Protein AF-A0AAD8XYU0-F1 (afdb_monomer_lite)

Foldseek 3Di:
DDDDDDPPDDDPPDDPDDDDPPPPPDPPVCCVVVVDDPVRVDDPDFDAAEPPDDLVVVVVVCVVVVHQKHFYAHPPPRHGPGMDGPVNSVVVVVVVCVVVPDDDPPVVVVVVVVPDD

InterPro domains:
  IPR000644 CBS domain [PF00571] (38-93)
  IPR000644 CBS domain [PS51371] (42-104)
  IPR000644 CBS domain [SM00116] (45-94)
  IPR046342 CBS domain superfamily [G3DSA:3.10.580.10] (2-99)
  IPR046342 CBS domain superfamily [SSF54631] (29-92)
  IPR051462 CBS domain-containing protein [PTHR48108] (32-98)

Sequence (117 aa):
MQKMAKRKIVWWEETGTLVSLGDLEDSETARRILGQTVKDIMTRVPVTVTTNDMMKTAAEVMAKHRLHALPVVDAKRGNLVGIITAKDVMRDVMRTAKHCLPAENNFSQDMADIVAP

Secondary structure (DSSP, 8-state):
-------------S------TTS---HHHHHHHHT--HHHHS-SS---EETTS-HHHHHHHHHHHT-SEEEEE-TTT--EEEEEEHHHHHHHHHHHHHHHS-S---HHHHHHHHH--

Organism: NCBI:txid267567

Radius of gyration: 27.87 Å; chains: 1; bounding box: 59×83×53 Å

pLDDT: mean 73.24, std 22.13, range [29.84, 97.06]

Structure (mmCIF, N/CA/C/O backbone):
data_AF-A0AAD8XYU0-F1
#
_entry.id   AF-A0AAD8XYU0-F1
#
loop_
_atom_site.group_PDB
_atom_site.id
_atom_site.type_symbol
_atom_site.label_atom_id
_atom_site.label_alt_id
_atom_site.label_comp_id
_atom_site.label_asym_id
_atom_site.label_entity_id
_atom_site.label_seq_id
_atom_site.pdbx_PDB_ins_code
_atom_site.Cartn_x
_atom_site.Cartn_y
_atom_site.Cartn_z
_atom_site.occupancy
_atom_site.B_iso_or_equiv
_atom_site.auth_seq_id
_atom_site.auth_comp_id
_atom_site.auth_asym_id
_atom_site.auth_atom_id
_atom_site.pdbx_PDB_model_num
ATOM 1 N N . MET A 1 1 ? -16.724 61.675 19.721 1.00 35.06 1 MET A N 1
ATOM 2 C CA . MET A 1 1 ? -16.620 62.144 18.319 1.00 35.06 1 MET A CA 1
ATOM 3 C C . MET A 1 1 ? -15.134 62.397 18.066 1.00 35.06 1 MET A C 1
ATOM 5 O O . MET A 1 1 ? -14.599 63.202 18.799 1.00 35.06 1 MET A O 1
ATOM 9 N N . GLN A 1 2 ? -14.339 61.711 17.244 1.00 37.12 2 GLN A N 1
ATOM 10 C CA . GLN A 1 2 ? -14.481 60.630 16.266 1.00 37.12 2 GLN A CA 1
ATOM 11 C C . GLN A 1 2 ? -13.210 59.742 16.322 1.00 37.12 2 GLN A C 1
ATOM 13 O O . GLN A 1 2 ? -12.096 60.246 16.320 1.00 37.12 2 GLN A O 1
ATOM 18 N N . LYS A 1 3 ? -13.438 58.423 16.373 1.00 33.56 3 LYS A N 1
ATOM 19 C CA . LYS A 1 3 ? -12.718 57.298 15.738 1.00 33.56 3 LYS A CA 1
ATOM 20 C C . LYS A 1 3 ? -11.193 57.406 15.510 1.00 33.56 3 LYS A C 1
ATOM 22 O O . LYS A 1 3 ? -10.741 57.823 14.451 1.00 33.56 3 LYS A O 1
ATOM 27 N N . MET A 1 4 ? -10.432 56.795 16.421 1.00 35.81 4 MET A N 1
ATOM 28 C CA . MET A 1 4 ? -9.249 55.999 16.068 1.00 35.81 4 MET A CA 1
ATOM 29 C C . MET A 1 4 ? -9.606 54.515 16.169 1.00 35.81 4 MET A C 1
ATOM 31 O O . MET A 1 4 ? -10.202 54.128 17.170 1.00 35.81 4 MET A O 1
ATOM 35 N N . ALA A 1 5 ? -9.224 53.721 15.164 1.00 34.03 5 ALA A N 1
ATOM 36 C CA . ALA A 1 5 ? -8.938 52.274 15.200 1.00 34.03 5 ALA A CA 1
ATOM 37 C C . ALA A 1 5 ? -9.364 51.632 13.876 1.00 34.03 5 ALA A C 1
ATOM 39 O O . ALA A 1 5 ? -10.423 51.947 13.355 1.00 34.03 5 ALA A O 1
ATOM 40 N N . LYS A 1 6 ? -8.671 50.670 13.285 1.00 36.78 6 LYS A N 1
ATOM 41 C CA . LYS A 1 6 ? -7.385 50.000 13.497 1.00 36.78 6 LYS A CA 1
ATOM 42 C C . LYS A 1 6 ? -7.219 49.216 12.188 1.00 36.78 6 LYS A C 1
ATOM 44 O O . LYS A 1 6 ? -8.200 48.703 11.649 1.00 36.78 6 LYS A O 1
ATOM 49 N N . ARG A 1 7 ? -5.995 49.162 11.662 1.00 33.19 7 ARG A N 1
ATOM 50 C CA . ARG A 1 7 ? -5.626 48.324 10.515 1.00 33.19 7 ARG A CA 1
ATOM 51 C C . ARG A 1 7 ? -6.170 46.909 10.735 1.00 33.19 7 ARG A C 1
ATOM 53 O O . ARG A 1 7 ? -5.952 46.335 11.801 1.00 33.19 7 ARG A O 1
ATOM 60 N N . LYS A 1 8 ? -6.910 46.389 9.755 1.00 33.84 8 LYS A N 1
ATOM 61 C CA . LYS A 1 8 ? -7.507 45.051 9.782 1.00 33.84 8 LYS A CA 1
ATOM 62 C C . LYS A 1 8 ? -6.381 44.032 9.601 1.00 33.84 8 LYS A C 1
ATOM 64 O O . LYS A 1 8 ? -6.020 43.674 8.488 1.00 33.84 8 LYS A O 1
ATOM 69 N N . ILE A 1 9 ? -5.766 43.675 10.722 1.00 35.31 9 ILE A N 1
ATOM 70 C CA . ILE A 1 9 ? -4.827 42.566 10.860 1.00 35.31 9 ILE A CA 1
ATOM 71 C C . ILE A 1 9 ? -5.652 41.296 10.631 1.00 35.31 9 ILE A C 1
ATOM 73 O O . ILE A 1 9 ? -6.536 40.981 11.426 1.00 35.31 9 ILE A O 1
ATOM 77 N N . VAL A 1 10 ? -5.427 40.635 9.496 1.00 38.53 10 VAL A N 1
ATOM 78 C CA . VAL A 1 10 ? -5.966 39.303 9.210 1.00 38.53 10 VAL A CA 1
ATOM 79 C C . VAL A 1 10 ? -5.105 38.318 9.993 1.00 38.53 10 VAL A C 1
ATOM 81 O O . VAL A 1 10 ? -3.937 38.120 9.669 1.00 38.53 10 VAL A O 1
ATOM 84 N N . TRP A 1 11 ? -5.666 37.780 11.071 1.00 29.84 11 TRP A N 1
ATOM 85 C CA . TRP A 1 11 ? -5.051 36.729 11.874 1.00 29.84 11 TRP A CA 1
ATOM 86 C C . TRP A 1 11 ? -5.238 35.380 11.176 1.00 29.84 11 TRP A C 1
ATOM 88 O O . TRP A 1 11 ? -6.337 35.054 10.731 1.00 29.84 11 TRP A O 1
ATOM 98 N N . TRP A 1 12 ? -4.149 34.623 11.063 1.00 33.00 12 TRP A N 1
ATOM 99 C CA . TRP A 1 12 ? -4.108 33.259 10.542 1.00 33.00 12 TRP A CA 1
ATOM 100 C C . TRP A 1 12 ? -4.203 32.301 11.731 1.00 33.00 12 TRP A C 1
ATOM 102 O O . TRP A 1 12 ? -3.192 31.786 12.181 1.00 33.00 12 TRP A O 1
ATOM 112 N N . GLU A 1 13 ? -5.395 32.098 12.284 1.00 37.62 13 GLU A N 1
ATOM 113 C CA . GLU A 1 13 ? -5.644 31.004 13.229 1.00 37.62 13 GLU A CA 1
ATOM 114 C C . GLU A 1 13 ? -7.044 30.451 12.971 1.00 37.62 13 GLU A C 1
ATOM 116 O O . GLU A 1 13 ? -8.040 31.096 13.275 1.00 37.62 13 GLU A O 1
ATOM 121 N N . GLU A 1 14 ? -7.091 29.315 12.265 1.00 48.69 14 GLU A N 1
ATOM 122 C CA . GLU A 1 14 ? -7.779 28.078 12.692 1.00 48.69 14 GLU A CA 1
ATOM 123 C C . GLU A 1 14 ? -7.990 27.082 11.540 1.00 48.69 14 GLU A C 1
ATOM 125 O O . GLU A 1 14 ? -8.130 25.890 11.787 1.00 48.69 14 GLU A O 1
ATOM 130 N N . THR A 1 15 ? -7.919 27.486 10.271 1.00 46.97 15 THR A N 1
ATOM 131 C CA . THR A 1 15 ? -7.982 26.535 9.146 1.00 46.97 15 THR A CA 1
ATOM 132 C C . THR A 1 15 ? -7.052 26.994 8.033 1.00 46.97 15 THR A C 1
ATOM 134 O O . THR A 1 15 ? -7.291 27.988 7.356 1.00 46.97 15 THR A O 1
ATOM 137 N N . GLY A 1 16 ? -5.918 26.313 7.883 1.00 43.06 16 GLY A N 1
ATOM 138 C CA . GLY A 1 16 ? -4.851 26.705 6.968 1.00 43.06 16 GLY A CA 1
ATOM 139 C C . GLY A 1 16 ? -5.174 26.517 5.485 1.00 43.06 16 GLY A C 1
ATOM 140 O O . GLY A 1 16 ? -4.481 25.769 4.801 1.00 43.06 16 GLY A O 1
ATOM 141 N N . THR A 1 17 ? -6.200 27.176 4.949 1.00 40.12 17 THR A N 1
ATOM 142 C CA . THR A 1 17 ? -6.410 27.280 3.498 1.00 40.12 17 THR A CA 1
ATOM 143 C C . THR A 1 17 ? -7.096 28.598 3.151 1.00 40.12 17 THR A C 1
ATOM 145 O O . THR A 1 17 ? -8.261 28.822 3.462 1.00 40.12 17 THR A O 1
ATOM 148 N N . LEU A 1 18 ? -6.356 29.478 2.477 1.00 42.09 18 LEU A N 1
ATOM 149 C CA . LEU A 1 18 ? -6.866 30.725 1.919 1.00 42.09 18 LEU A CA 1
ATOM 150 C C . LEU A 1 18 ? -7.363 30.413 0.503 1.00 42.09 18 LEU A C 1
ATOM 152 O O . LEU A 1 18 ? -6.571 30.353 -0.433 1.00 42.09 18 LEU A O 1
ATOM 156 N N . VAL A 1 19 ? -8.660 30.141 0.357 1.00 51.41 19 VAL A N 1
ATOM 157 C CA . VAL A 1 19 ? -9.292 30.017 -0.963 1.00 51.41 19 VAL A CA 1
ATOM 158 C C . VAL A 1 19 ? -9.765 31.407 -1.375 1.00 51.41 19 VAL A C 1
ATOM 160 O O . VAL A 1 19 ? -10.548 32.038 -0.665 1.00 51.41 19 VAL A O 1
ATOM 163 N N . SER A 1 20 ? -9.252 31.907 -2.499 1.00 45.44 20 SER A N 1
ATOM 164 C CA . SER A 1 20 ? -9.740 33.145 -3.106 1.00 45.44 20 SER A CA 1
ATOM 165 C C . SER A 1 20 ? -11.210 32.962 -3.484 1.00 45.44 20 SER A C 1
ATOM 167 O O . SER A 1 20 ? -11.554 32.061 -4.243 1.00 45.44 20 SER A O 1
ATOM 169 N N . LEU A 1 21 ? -12.084 33.820 -2.955 1.00 48.81 21 LEU A N 1
ATOM 170 C CA . LEU A 1 21 ? -13.537 33.774 -3.162 1.00 48.81 21 LEU A CA 1
ATOM 171 C C . LEU A 1 21 ? -13.977 34.185 -4.590 1.00 48.81 21 LEU A C 1
ATOM 173 O O . LEU A 1 21 ? -15.146 34.494 -4.797 1.00 48.81 21 LEU A O 1
ATOM 177 N N . GLY A 1 22 ? -13.044 34.245 -5.547 1.00 47.12 22 GLY A N 1
ATOM 178 C CA . GLY A 1 22 ? -13.280 34.671 -6.930 1.00 47.12 22 GLY A CA 1
ATOM 179 C C . GLY A 1 22 ? -13.582 33.544 -7.923 1.00 47.12 22 GLY A C 1
ATOM 180 O O . GLY A 1 22 ? -14.112 33.839 -8.984 1.00 47.12 22 GLY A O 1
ATOM 181 N N . ASP A 1 23 ? -13.306 32.278 -7.582 1.00 50.56 23 ASP A N 1
ATOM 182 C CA . ASP A 1 23 ? -13.412 31.138 -8.519 1.00 50.56 23 ASP A CA 1
ATOM 183 C C . ASP A 1 23 ? -14.608 30.203 -8.225 1.00 50.56 23 ASP A C 1
ATOM 185 O O . ASP A 1 23 ? -14.704 29.092 -8.745 1.00 50.56 23 ASP A O 1
ATOM 189 N N . LEU A 1 24 ? -15.528 30.624 -7.351 1.00 52.62 24 LEU A N 1
ATOM 190 C CA . LEU A 1 24 ? -16.689 29.838 -6.919 1.00 52.62 24 LEU A CA 1
ATOM 191 C C . LEU A 1 24 ? -17.953 30.233 -7.696 1.00 52.62 24 LEU A C 1
ATOM 193 O O . LEU A 1 24 ? -18.894 30.771 -7.119 1.00 52.62 24 LEU A O 1
ATOM 197 N N . GLU A 1 25 ? -17.993 29.944 -8.996 1.00 55.97 25 GLU A N 1
ATOM 198 C CA . GLU A 1 25 ? -19.238 30.045 -9.782 1.00 55.97 25 GLU A CA 1
ATOM 199 C C . GLU A 1 25 ? -20.102 28.769 -9.724 1.00 55.97 25 GLU A C 1
ATOM 201 O O . GLU A 1 25 ? -21.274 28.818 -10.079 1.00 55.97 25 GLU A O 1
ATOM 206 N N . ASP A 1 26 ? -19.604 27.665 -9.152 1.00 57.03 26 ASP A N 1
ATOM 207 C CA . ASP A 1 26 ? -20.371 26.420 -8.980 1.00 57.03 26 ASP A CA 1
ATOM 208 C C . ASP A 1 26 ? -20.627 26.104 -7.495 1.00 57.03 26 ASP A C 1
ATOM 210 O O . ASP A 1 26 ? -19.947 25.300 -6.843 1.00 57.03 26 ASP A O 1
ATOM 214 N N . SER A 1 27 ? -21.651 26.760 -6.938 1.00 60.50 27 SER A N 1
ATOM 215 C CA . SER A 1 27 ? -22.105 26.574 -5.547 1.00 60.50 27 SER A CA 1
ATOM 216 C C . SER A 1 27 ? -22.442 25.115 -5.199 1.00 60.50 27 SER A C 1
ATOM 218 O O . SER A 1 27 ? -22.310 24.697 -4.046 1.00 60.50 27 SER A O 1
ATOM 220 N N . GLU A 1 28 ? -22.827 24.316 -6.193 1.00 61.56 28 GLU A N 1
ATOM 221 C CA . GLU A 1 28 ? -23.200 22.914 -6.031 1.00 61.56 28 GLU A CA 1
ATOM 222 C C . GLU A 1 28 ? -21.972 22.000 -5.902 1.00 61.56 28 GLU A C 1
ATOM 224 O O . GLU A 1 28 ? -21.916 21.159 -5.000 1.00 61.56 28 GLU A O 1
ATOM 229 N N . THR A 1 29 ? -20.938 22.225 -6.718 1.00 61.88 29 THR A N 1
ATOM 230 C CA . THR A 1 29 ? -19.678 21.464 -6.682 1.00 61.88 29 THR A CA 1
ATOM 231 C C . THR A 1 29 ? -18.906 21.734 -5.391 1.00 61.88 29 THR A C 1
ATOM 233 O O . THR A 1 29 ? -18.459 20.795 -4.725 1.00 61.88 29 THR A O 1
ATOM 236 N N . ALA A 1 30 ? -18.826 23.002 -4.972 1.00 61.94 30 ALA A N 1
ATOM 237 C CA . ALA A 1 30 ? -18.198 23.386 -3.709 1.00 61.94 30 ALA A CA 1
ATOM 238 C C . ALA A 1 30 ? -18.927 22.780 -2.503 1.00 61.94 30 ALA A C 1
ATOM 240 O O . ALA A 1 30 ? -18.292 22.226 -1.607 1.00 61.94 30 ALA A O 1
ATOM 241 N N . ARG A 1 31 ? -20.266 22.797 -2.507 1.00 63.22 31 ARG A N 1
ATOM 242 C CA . ARG A 1 31 ? -21.086 22.176 -1.458 1.00 63.22 31 ARG A CA 1
ATOM 243 C C . ARG A 1 31 ? -20.903 20.658 -1.399 1.00 63.22 31 ARG A C 1
ATOM 245 O O . ARG A 1 31 ? -20.898 20.097 -0.304 1.00 63.22 31 ARG A O 1
ATOM 252 N N . ARG A 1 32 ? -20.712 19.996 -2.544 1.00 65.19 32 ARG A N 1
ATOM 253 C CA . ARG A 1 32 ? -20.459 18.548 -2.615 1.00 65.19 32 ARG A CA 1
ATOM 254 C C . ARG A 1 32 ? -19.116 18.152 -2.010 1.00 65.19 32 ARG A C 1
ATOM 256 O O . ARG A 1 32 ? -19.035 17.098 -1.395 1.00 65.19 32 ARG A O 1
ATOM 263 N N . ILE A 1 33 ? -18.089 18.982 -2.176 1.00 68.69 33 ILE A N 1
ATOM 264 C CA . ILE A 1 33 ? -16.740 18.707 -1.663 1.00 68.69 33 ILE A CA 1
ATOM 265 C C . ILE A 1 33 ? -16.612 19.134 -0.194 1.00 68.69 33 ILE A C 1
ATOM 267 O O . ILE A 1 33 ? -16.075 18.386 0.615 1.00 68.69 33 ILE A O 1
ATOM 271 N N . LEU A 1 34 ? -17.137 20.307 0.173 1.00 74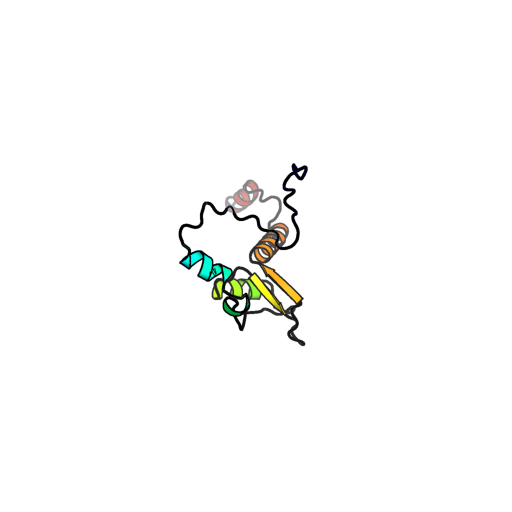.38 34 LEU A N 1
ATOM 272 C CA . LEU A 1 34 ? -17.001 20.878 1.521 1.00 74.38 34 LEU A CA 1
ATOM 273 C C . LEU A 1 34 ? -17.984 20.285 2.544 1.00 74.38 34 LEU A C 1
ATOM 275 O O . LEU A 1 34 ? -17.743 20.382 3.743 1.00 74.38 34 LEU A O 1
ATOM 279 N N . GLY A 1 35 ? -19.095 19.693 2.093 1.00 82.00 35 GLY A N 1
ATOM 280 C CA . GLY A 1 35 ? -20.119 19.104 2.964 1.00 82.00 35 GLY A CA 1
ATOM 281 C C . GLY A 1 35 ? -19.956 17.608 3.247 1.00 82.00 35 GLY A C 1
ATOM 282 O O . GLY A 1 35 ? -20.713 17.068 4.051 1.00 82.00 35 GLY A O 1
ATOM 283 N N . GLN A 1 36 ? -19.017 16.925 2.587 1.00 85.69 36 GLN A N 1
ATOM 284 C CA . GLN A 1 36 ? -18.781 15.492 2.780 1.00 85.69 36 GLN A CA 1
ATOM 285 C C . GLN A 1 36 ? -17.720 15.251 3.851 1.00 85.69 36 GLN A C 1
ATOM 287 O O . GLN A 1 36 ? -16.683 15.912 3.887 1.00 85.69 36 GLN A O 1
ATOM 292 N N . THR A 1 37 ? -17.957 14.272 4.722 1.00 89.44 37 THR A N 1
ATOM 293 C CA . THR A 1 37 ? -16.952 13.845 5.696 1.00 89.44 37 THR A CA 1
ATOM 294 C C . THR A 1 37 ? -15.992 12.842 5.058 1.00 89.44 37 THR A C 1
ATOM 296 O O . THR A 1 37 ? -16.339 12.136 4.112 1.00 89.44 37 THR A O 1
ATOM 299 N N . VAL A 1 38 ? -14.785 12.695 5.615 1.00 88.81 38 VAL A N 1
ATOM 300 C CA . VAL A 1 38 ? -13.824 11.658 5.177 1.00 88.81 38 VAL A CA 1
ATOM 301 C C . VAL A 1 38 ? -14.462 10.264 5.186 1.00 88.81 38 VAL A C 1
ATOM 303 O O . VAL A 1 38 ? -14.218 9.456 4.292 1.00 88.81 38 VAL A O 1
ATOM 306 N N . LYS A 1 39 ? -15.332 10.003 6.168 1.00 90.12 39 LYS A N 1
ATOM 307 C CA . LYS A 1 39 ? -16.064 8.741 6.312 1.00 90.12 39 LYS A CA 1
ATOM 308 C C . LYS A 1 39 ? -16.982 8.447 5.121 1.00 90.12 39 LYS A C 1
ATOM 310 O O . LYS A 1 39 ? -17.195 7.275 4.816 1.00 90.12 39 LYS A O 1
ATOM 315 N N . ASP A 1 40 ? -17.506 9.481 4.469 1.00 87.69 40 ASP A N 1
ATOM 316 C CA . ASP A 1 40 ? -18.416 9.348 3.328 1.00 87.69 40 ASP A CA 1
ATOM 317 C C . ASP A 1 40 ? -17.669 9.013 2.031 1.00 87.69 40 ASP A C 1
ATOM 319 O O . ASP A 1 40 ? -18.238 8.399 1.132 1.00 87.69 40 ASP A O 1
ATOM 323 N N . ILE A 1 41 ? -16.386 9.381 1.954 1.00 88.44 41 ILE A N 1
ATOM 324 C CA . ILE A 1 41 ? -15.552 9.238 0.754 1.00 88.44 41 ILE A CA 1
ATOM 325 C C . ILE A 1 41 ? -14.655 7.993 0.833 1.00 88.44 41 ILE A C 1
ATOM 327 O O . ILE A 1 41 ? -14.348 7.377 -0.187 1.00 88.44 41 ILE A O 1
ATOM 331 N N . MET A 1 42 ? -14.210 7.607 2.031 1.00 91.00 42 MET A N 1
ATOM 332 C CA . MET A 1 42 ? -13.229 6.534 2.199 1.00 91.00 42 MET A CA 1
ATOM 333 C C . MET A 1 42 ? -13.771 5.143 1.834 1.00 91.00 42 MET A C 1
ATOM 335 O O . MET A 1 42 ? -14.906 4.773 2.145 1.00 91.00 42 MET A O 1
ATOM 339 N N . THR A 1 43 ? -12.900 4.305 1.271 1.00 91.38 43 THR A N 1
ATOM 340 C CA . THR A 1 43 ? -13.169 2.872 1.104 1.00 91.38 43 THR A CA 1
ATOM 341 C C . THR A 1 43 ? -13.234 2.191 2.472 1.00 91.38 43 THR A C 1
ATOM 343 O O . THR A 1 43 ? -12.249 2.173 3.206 1.00 91.38 43 THR A O 1
ATOM 346 N N . ARG A 1 44 ? -14.386 1.597 2.814 1.00 91.81 44 ARG A N 1
ATOM 347 C CA . ARG A 1 44 ? -14.627 0.998 4.144 1.00 91.81 44 ARG A CA 1
ATOM 348 C C . ARG A 1 44 ? -13.737 -0.203 4.458 1.00 91.81 44 ARG A C 1
ATOM 350 O O . ARG A 1 44 ? -13.357 -0.391 5.607 1.00 91.81 44 ARG A O 1
ATOM 357 N N . VAL A 1 45 ? -13.443 -1.018 3.448 1.00 91.81 45 VAL A N 1
ATOM 358 C CA . VAL A 1 45 ? -12.592 -2.207 3.571 1.00 91.81 45 VAL A CA 1
ATOM 359 C C . VAL A 1 45 ? -11.472 -2.070 2.543 1.00 91.81 45 VAL A C 1
ATOM 361 O O . VAL A 1 45 ? -11.652 -2.476 1.393 1.00 91.81 45 VAL A O 1
ATOM 364 N N . PRO A 1 46 ? -10.359 -1.402 2.894 1.00 92.31 46 PRO A N 1
ATOM 365 C CA . PRO A 1 46 ? -9.240 -1.265 1.977 1.00 92.31 46 PRO A CA 1
ATOM 366 C C . PRO A 1 46 ? -8.580 -2.627 1.748 1.00 92.31 46 PRO A C 1
ATOM 368 O O . PRO A 1 46 ? -8.531 -3.470 2.642 1.00 92.31 46 PRO A O 1
ATOM 371 N N . VAL A 1 47 ? -8.037 -2.824 0.549 1.00 95.25 47 VAL A N 1
ATOM 372 C CA . VAL A 1 47 ? -7.144 -3.954 0.279 1.00 95.25 47 VAL A CA 1
ATOM 373 C C . VAL A 1 47 ? -5.828 -3.682 0.999 1.00 95.25 47 VAL A C 1
ATOM 375 O O . VAL A 1 47 ? -5.239 -2.617 0.816 1.00 95.25 47 VAL A O 1
ATOM 378 N N . THR A 1 48 ? -5.381 -4.624 1.822 1.00 95.88 48 THR A N 1
ATOM 379 C CA . THR A 1 48 ? -4.157 -4.508 2.618 1.00 95.88 48 THR A CA 1
ATOM 380 C C . THR A 1 48 ? -3.185 -5.631 2.285 1.00 95.88 48 THR A C 1
ATOM 382 O O . THR A 1 48 ? -3.558 -6.653 1.709 1.00 95.88 48 THR A O 1
ATOM 385 N N . VAL A 1 49 ? -1.926 -5.424 2.652 1.00 96.62 49 VAL A N 1
ATOM 386 C CA . VAL A 1 49 ? -0.884 -6.457 2.659 1.00 96.62 49 VAL A CA 1
ATOM 387 C C . VAL A 1 49 ? -0.314 -6.573 4.062 1.00 96.62 49 VAL A C 1
ATOM 389 O O . VAL A 1 49 ? -0.450 -5.658 4.875 1.00 96.62 49 VAL A O 1
ATOM 392 N N . THR A 1 50 ? 0.317 -7.693 4.365 1.00 96.50 50 THR A N 1
ATOM 393 C CA . THR A 1 50 ? 0.930 -7.940 5.665 1.00 96.50 50 THR A CA 1
ATOM 394 C C . THR A 1 50 ? 2.428 -7.664 5.642 1.00 96.50 50 THR A C 1
ATOM 396 O O . THR A 1 50 ? 3.067 -7.655 4.592 1.00 96.50 50 THR A O 1
ATOM 399 N N . THR A 1 51 ? 3.022 -7.480 6.819 1.00 93.75 51 THR A N 1
ATOM 400 C CA . THR A 1 51 ? 4.481 -7.341 6.978 1.00 93.75 51 THR A CA 1
ATOM 401 C C . THR A 1 51 ? 5.282 -8.577 6.554 1.00 93.75 51 THR A C 1
ATOM 403 O O . THR A 1 51 ? 6.491 -8.470 6.371 1.00 93.75 51 THR A O 1
ATOM 406 N N . ASN A 1 52 ? 4.630 -9.732 6.394 1.00 94.12 52 ASN A N 1
ATOM 407 C CA . ASN A 1 52 ? 5.261 -10.976 5.952 1.00 94.12 52 ASN A CA 1
ATOM 408 C C . ASN A 1 52 ? 5.165 -11.187 4.433 1.00 94.12 52 ASN A C 1
ATOM 410 O O . ASN A 1 52 ? 5.795 -12.108 3.911 1.00 94.12 52 ASN A O 1
ATOM 414 N N . ASP A 1 53 ? 4.370 -10.378 3.728 1.00 94.25 53 ASP A N 1
ATOM 415 C CA . ASP A 1 53 ? 4.208 -10.508 2.285 1.00 94.25 53 ASP A CA 1
ATOM 416 C C . ASP A 1 53 ? 5.446 -10.007 1.540 1.00 94.25 53 ASP A C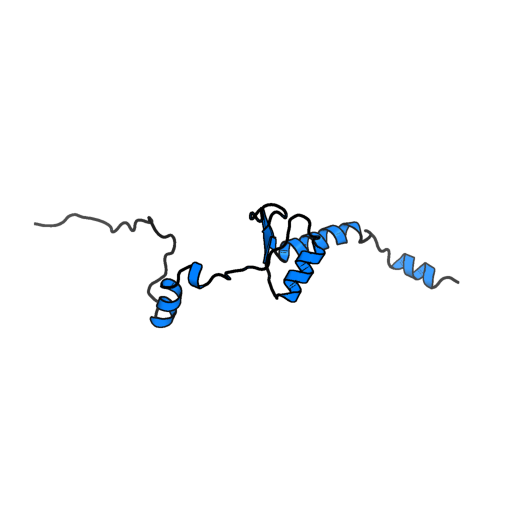 1
ATOM 418 O O . ASP A 1 53 ? 6.089 -9.022 1.911 1.00 94.25 53 ASP A O 1
ATOM 422 N N . MET A 1 54 ? 5.772 -10.682 0.438 1.00 93.56 54 MET A N 1
ATOM 423 C CA . MET A 1 54 ? 6.859 -10.251 -0.434 1.00 93.56 54 MET A CA 1
ATOM 424 C C . MET A 1 54 ? 6.481 -8.976 -1.194 1.00 93.56 54 MET A C 1
ATOM 426 O O . MET A 1 54 ? 5.326 -8.770 -1.573 1.00 93.56 54 MET A O 1
ATOM 430 N N . MET A 1 55 ? 7.493 -8.172 -1.539 1.00 92.06 55 MET A N 1
ATOM 431 C CA . MET A 1 55 ? 7.335 -6.978 -2.382 1.00 92.06 55 MET A CA 1
ATOM 432 C C . MET A 1 55 ? 6.595 -7.281 -3.695 1.00 92.06 55 MET A C 1
ATOM 434 O O . MET A 1 55 ? 5.747 -6.508 -4.140 1.00 92.06 55 MET A O 1
ATOM 438 N N . LYS A 1 56 ? 6.870 -8.451 -4.288 1.00 92.75 56 LYS A N 1
ATOM 439 C CA . LYS A 1 56 ? 6.188 -8.946 -5.488 1.00 92.75 56 LYS A CA 1
ATOM 440 C C . LYS A 1 56 ? 4.675 -9.066 -5.284 1.00 92.75 56 LYS A C 1
ATOM 442 O O . LYS A 1 56 ? 3.920 -8.597 -6.129 1.00 92.75 56 LYS A O 1
ATOM 447 N N . THR A 1 57 ? 4.236 -9.624 -4.158 1.00 94.69 57 THR A N 1
ATOM 448 C CA . THR A 1 57 ? 2.812 -9.756 -3.822 1.00 94.69 57 THR A CA 1
ATOM 449 C C . THR A 1 57 ? 2.146 -8.386 -3.744 1.00 94.69 57 THR A C 1
ATOM 451 O O . THR A 1 57 ? 1.082 -8.181 -4.324 1.00 94.69 57 THR A O 1
ATOM 454 N N . ALA A 1 58 ? 2.792 -7.411 -3.097 1.00 94.44 58 ALA A N 1
ATOM 455 C CA . ALA A 1 58 ? 2.279 -6.044 -3.044 1.00 94.44 58 ALA A CA 1
ATOM 456 C C . ALA A 1 58 ? 2.146 -5.427 -4.449 1.00 94.44 58 ALA A C 1
ATOM 458 O O . ALA A 1 58 ? 1.118 -4.822 -4.754 1.00 94.44 58 ALA A O 1
ATOM 459 N N . ALA A 1 59 ? 3.135 -5.629 -5.326 1.00 94.31 59 ALA A N 1
ATOM 460 C CA . ALA A 1 59 ? 3.096 -5.156 -6.709 1.00 94.31 59 ALA A CA 1
ATOM 461 C C . ALA A 1 59 ? 1.960 -5.800 -7.526 1.00 94.31 59 ALA A C 1
ATOM 463 O O . ALA A 1 59 ? 1.245 -5.107 -8.251 1.00 94.31 59 ALA A O 1
ATOM 464 N N . GLU A 1 60 ? 1.751 -7.109 -7.380 1.00 95.69 60 GLU A N 1
ATOM 465 C CA . GLU A 1 60 ? 0.663 -7.841 -8.039 1.00 95.69 60 GLU A CA 1
ATOM 466 C C . GLU A 1 60 ? -0.711 -7.360 -7.565 1.00 95.69 60 GLU A C 1
ATOM 468 O O . GLU A 1 60 ? -1.600 -7.119 -8.384 1.00 95.69 60 GLU A O 1
ATOM 473 N N . VAL A 1 61 ? -0.883 -7.156 -6.256 1.00 96.19 61 VAL A N 1
ATOM 474 C CA . VAL A 1 61 ? -2.122 -6.625 -5.672 1.00 96.19 61 VAL A CA 1
ATOM 475 C C . VAL A 1 61 ? -2.388 -5.202 -6.171 1.00 96.19 61 VAL A C 1
ATOM 477 O O . VAL A 1 61 ? -3.506 -4.908 -6.600 1.00 96.19 61 VAL A O 1
ATOM 480 N N . MET A 1 62 ? -1.371 -4.334 -6.192 1.00 95.25 62 MET A N 1
ATOM 481 C CA . MET A 1 62 ? -1.478 -2.982 -6.756 1.00 95.25 62 MET A CA 1
ATOM 482 C C . MET A 1 62 ? -1.919 -3.015 -8.222 1.00 95.25 62 MET A C 1
ATOM 484 O O . MET A 1 62 ? -2.872 -2.327 -8.587 1.00 95.25 62 MET A O 1
ATOM 488 N N . ALA A 1 63 ? -1.283 -3.847 -9.052 1.00 94.81 63 ALA A N 1
ATOM 489 C CA . ALA A 1 63 ? -1.607 -3.966 -10.472 1.00 94.81 63 ALA A CA 1
ATOM 490 C C . ALA A 1 63 ? -3.025 -4.512 -10.698 1.00 94.81 63 ALA A C 1
ATOM 492 O O . ALA A 1 63 ? -3.791 -3.955 -11.487 1.00 94.81 63 ALA A O 1
ATOM 493 N N . LYS A 1 64 ? -3.404 -5.562 -9.962 1.00 96.69 64 LYS A N 1
ATOM 494 C CA . LYS A 1 64 ? -4.721 -6.203 -10.054 1.00 96.69 64 LYS A CA 1
ATOM 495 C C . LYS A 1 64 ? -5.852 -5.249 -9.682 1.00 96.69 64 LYS A C 1
ATOM 497 O O . LYS A 1 64 ? -6.871 -5.211 -10.366 1.00 96.69 64 LYS A O 1
ATOM 502 N N . HIS A 1 65 ? -5.676 -4.485 -8.607 1.00 94.38 65 HIS A N 1
ATOM 503 C CA . HIS A 1 65 ? -6.703 -3.580 -8.090 1.00 94.38 65 HIS A CA 1
ATOM 504 C C . HIS A 1 65 ? -6.574 -2.142 -8.615 1.00 94.38 65 HIS A C 1
ATOM 506 O O . HIS A 1 65 ? -7.392 -1.299 -8.256 1.00 94.38 65 HIS A O 1
ATOM 512 N N . ARG A 1 66 ? -5.587 -1.863 -9.481 1.00 94.44 66 ARG A N 1
ATOM 513 C CA . ARG A 1 66 ? -5.255 -0.522 -9.998 1.00 94.44 66 ARG A CA 1
ATOM 514 C C . ARG A 1 66 ? -5.039 0.503 -8.877 1.00 94.44 66 ARG A C 1
ATOM 516 O O . ARG A 1 66 ? -5.511 1.634 -8.951 1.00 94.44 66 ARG A O 1
ATOM 523 N N . LEU A 1 67 ? -4.336 0.088 -7.825 1.00 94.38 67 LEU A N 1
ATOM 524 C CA . LEU A 1 67 ? -4.031 0.906 -6.652 1.00 94.38 67 LEU A CA 1
ATOM 525 C C . LEU A 1 67 ? -2.580 1.387 -6.697 1.00 94.38 67 LEU A C 1
ATOM 527 O O . LEU A 1 67 ? -1.679 0.639 -7.060 1.00 94.38 67 LEU A O 1
ATOM 531 N N . HIS A 1 68 ? -2.347 2.629 -6.271 1.00 94.31 68 HIS A N 1
ATOM 532 C CA . HIS A 1 68 ? -1.000 3.211 -6.193 1.00 94.31 68 HIS A CA 1
ATOM 533 C C . HIS A 1 68 ? -0.358 3.090 -4.807 1.00 94.31 68 HIS A C 1
ATOM 535 O O . HIS A 1 68 ? 0.842 3.336 -4.661 1.00 94.31 68 HIS A O 1
ATOM 541 N N . ALA A 1 69 ? -1.148 2.737 -3.793 1.00 95.75 69 ALA A N 1
ATOM 542 C CA . ALA A 1 69 ? -0.697 2.561 -2.424 1.00 95.75 69 ALA A CA 1
ATOM 543 C C . ALA A 1 69 ? -1.522 1.481 -1.722 1.00 95.75 69 ALA A C 1
ATOM 545 O O . ALA A 1 69 ? -2.714 1.329 -1.996 1.00 95.75 69 ALA A O 1
ATOM 546 N N . LEU A 1 70 ? -0.878 0.760 -0.808 1.00 96.94 70 LEU A N 1
ATOM 547 C CA . LEU A 1 70 ? -1.496 -0.259 0.030 1.00 96.94 70 LEU A CA 1
ATOM 548 C C . LEU A 1 70 ? -1.124 -0.009 1.498 1.00 96.94 70 LEU A C 1
ATOM 550 O O . LEU A 1 70 ? 0.050 0.237 1.797 1.00 96.94 70 LEU A O 1
ATOM 554 N N . PRO A 1 71 ? -2.086 -0.087 2.430 1.00 96.56 71 PRO A N 1
ATOM 555 C CA . PRO A 1 71 ? -1.785 -0.161 3.850 1.00 96.56 71 PRO A CA 1
ATOM 556 C C . PRO A 1 71 ? -1.116 -1.500 4.173 1.00 96.56 71 PRO A C 1
ATOM 558 O O . PRO A 1 71 ? -1.571 -2.559 3.729 1.00 96.56 71 PRO A O 1
ATOM 561 N N . VAL A 1 72 ? -0.058 -1.444 4.977 1.00 96.62 72 VAL A N 1
ATOM 562 C CA . VAL A 1 72 ? 0.635 -2.617 5.510 1.00 96.62 72 VAL A CA 1
ATOM 563 C C . VAL A 1 72 ? 0.147 -2.852 6.932 1.00 96.62 72 VAL A C 1
ATOM 565 O O . VAL A 1 72 ? 0.272 -1.966 7.780 1.00 96.62 72 VAL A O 1
ATOM 568 N N . VAL A 1 73 ? -0.406 -4.028 7.201 1.00 97.06 73 VAL A N 1
ATOM 569 C CA . VAL A 1 73 ? -0.936 -4.410 8.515 1.00 97.06 73 VAL A CA 1
ATOM 570 C C . VAL A 1 73 ? -0.110 -5.524 9.154 1.00 97.06 73 VAL A C 1
ATOM 572 O O . VAL A 1 73 ? 0.526 -6.330 8.477 1.00 97.06 73 VAL A O 1
ATOM 575 N N . ASP A 1 74 ? -0.114 -5.583 10.480 1.00 95.56 74 ASP A N 1
ATOM 576 C CA . ASP A 1 74 ? 0.479 -6.694 11.216 1.00 95.56 74 ASP A CA 1
ATOM 577 C C . ASP A 1 74 ? -0.357 -7.964 11.013 1.00 95.56 74 ASP A C 1
ATOM 579 O O . ASP A 1 74 ? -1.572 -7.956 11.221 1.00 95.56 74 ASP A O 1
ATOM 583 N N . ALA A 1 75 ? 0.298 -9.070 10.655 1.00 90.81 75 ALA A N 1
ATOM 584 C CA . ALA A 1 75 ? -0.379 -10.325 10.335 1.00 90.81 75 ALA A CA 1
ATOM 585 C C . ALA A 1 75 ? -1.156 -10.940 11.518 1.00 90.81 75 ALA A C 1
ATOM 587 O O . ALA A 1 75 ? -2.092 -11.704 11.297 1.00 90.81 75 ALA A O 1
ATOM 588 N N . LYS A 1 76 ? -0.778 -10.645 12.771 1.00 89.81 76 LYS A N 1
ATOM 589 C CA . LYS A 1 76 ? -1.398 -11.242 13.965 1.00 89.81 76 LYS A CA 1
ATOM 590 C C . LYS A 1 76 ? -2.494 -10.364 14.554 1.00 89.81 76 LYS A C 1
ATOM 592 O O . LYS A 1 76 ? -3.514 -10.879 14.998 1.00 89.81 76 LYS A O 1
ATOM 597 N N . ARG A 1 77 ? -2.259 -9.053 14.628 1.00 88.00 77 ARG A N 1
ATOM 598 C CA . ARG A 1 77 ? -3.139 -8.102 15.327 1.00 88.00 77 ARG A CA 1
ATOM 599 C C . ARG A 1 77 ? -4.005 -7.280 14.375 1.00 88.00 77 ARG A C 1
ATOM 601 O O . ARG A 1 77 ? -4.948 -6.654 14.838 1.00 88.00 77 ARG A O 1
ATOM 608 N N . GLY A 1 78 ? -3.686 -7.253 13.078 1.00 89.38 78 GLY A N 1
ATOM 609 C CA . GLY A 1 78 ? -4.391 -6.442 12.079 1.00 89.38 78 GLY A CA 1
ATOM 610 C C . GLY A 1 78 ? -4.157 -4.935 12.222 1.00 89.38 78 GLY A C 1
ATOM 611 O O . GLY A 1 78 ? -4.815 -4.139 11.556 1.00 89.38 78 GLY A O 1
ATOM 612 N N . ASN A 1 79 ? -3.225 -4.527 13.086 1.00 94.38 79 ASN A N 1
ATOM 613 C CA . ASN A 1 79 ? -2.905 -3.123 13.304 1.00 94.38 79 ASN A CA 1
ATOM 614 C C . ASN A 1 79 ? -2.168 -2.557 12.090 1.00 94.38 79 ASN A C 1
ATOM 616 O O . ASN A 1 79 ? -1.302 -3.228 11.531 1.00 94.38 79 ASN A O 1
ATOM 620 N N . LEU A 1 80 ? -2.459 -1.310 11.721 1.00 95.81 80 LEU A N 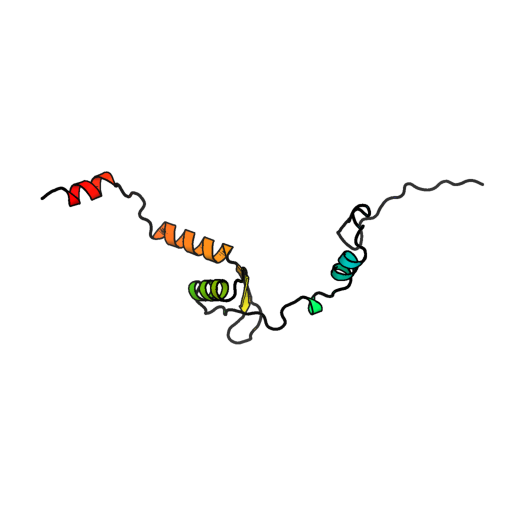1
ATOM 621 C CA . LEU A 1 80 ? -1.707 -0.602 10.689 1.00 95.81 80 LEU A CA 1
ATOM 622 C C . LEU A 1 80 ? -0.251 -0.411 11.138 1.00 95.81 80 LEU A C 1
ATOM 624 O O . LEU A 1 80 ? 0.006 0.178 12.186 1.00 95.81 80 LEU A O 1
ATOM 628 N N . VAL A 1 81 ? 0.687 -0.893 10.328 1.00 95.56 81 VAL A N 1
ATOM 629 C CA . VAL A 1 81 ? 2.135 -0.765 10.547 1.00 95.56 81 VAL A CA 1
ATOM 630 C C . VAL A 1 81 ? 2.721 0.329 9.660 1.00 95.56 81 VAL A C 1
ATOM 632 O O . VAL A 1 81 ? 3.635 1.037 10.073 1.00 95.56 81 VAL A O 1
ATOM 635 N N . GLY A 1 82 ? 2.192 0.500 8.448 1.00 95.56 82 GLY A N 1
ATOM 636 C CA . GLY A 1 82 ? 2.689 1.511 7.523 1.00 95.56 82 GLY A CA 1
ATOM 637 C C . GLY A 1 82 ? 1.948 1.535 6.196 1.00 95.56 82 GLY A C 1
ATOM 638 O O . GLY A 1 82 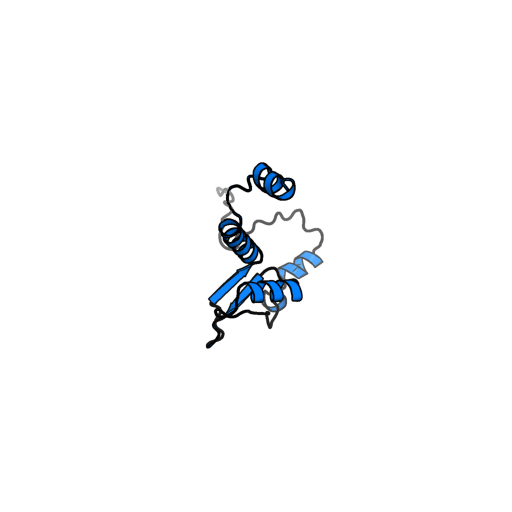? 0.851 0.996 6.061 1.00 95.56 82 GLY A O 1
ATOM 639 N N . ILE A 1 83 ? 2.562 2.179 5.208 1.00 96.56 83 ILE A N 1
ATOM 640 C CA . ILE A 1 83 ? 2.040 2.310 3.848 1.00 96.56 83 ILE A CA 1
ATOM 641 C C . ILE A 1 83 ? 3.165 1.962 2.885 1.00 96.56 83 ILE A C 1
ATOM 643 O O . ILE A 1 83 ? 4.304 2.381 3.084 1.00 96.56 83 ILE A O 1
ATOM 647 N N . ILE A 1 84 ? 2.828 1.232 1.828 1.00 96.12 84 ILE A N 1
ATOM 648 C CA . ILE A 1 84 ? 3.715 1.006 0.696 1.00 96.12 84 ILE A CA 1
ATOM 649 C C . ILE A 1 84 ? 3.107 1.601 -0.568 1.00 96.12 84 ILE A C 1
ATOM 651 O O . ILE A 1 84 ? 1.907 1.467 -0.813 1.00 96.12 84 ILE A O 1
ATOM 655 N N . THR A 1 85 ? 3.928 2.270 -1.372 1.00 96.50 85 THR A N 1
ATOM 656 C CA . THR A 1 85 ? 3.497 2.905 -2.621 1.00 96.50 85 THR A CA 1
ATOM 657 C C . THR A 1 85 ? 4.157 2.267 -3.838 1.00 96.50 85 THR A C 1
ATOM 659 O O . THR A 1 85 ? 5.221 1.654 -3.743 1.00 96.50 85 THR A O 1
ATOM 662 N N . ALA A 1 86 ? 3.579 2.479 -5.021 1.00 93.75 86 ALA A N 1
ATOM 663 C CA . ALA A 1 86 ? 4.183 2.057 -6.286 1.00 93.75 86 ALA A CA 1
ATOM 664 C C . ALA A 1 86 ? 5.603 2.630 -6.487 1.00 93.75 86 ALA A C 1
ATOM 666 O O . ALA A 1 86 ? 6.454 1.999 -7.113 1.00 93.75 86 ALA A O 1
ATOM 667 N N . LYS A 1 87 ? 5.895 3.808 -5.912 1.00 94.31 87 LYS A N 1
ATOM 668 C CA . LYS A 1 87 ? 7.237 4.408 -5.935 1.00 94.31 87 LYS A CA 1
ATOM 669 C C . LYS A 1 87 ? 8.243 3.597 -5.118 1.00 94.31 87 LYS A C 1
ATOM 671 O O . LYS A 1 87 ? 9.409 3.526 -5.502 1.00 94.31 87 LYS A O 1
ATOM 676 N N . ASP A 1 88 ? 7.815 3.008 -4.007 1.00 92.94 88 ASP A N 1
ATOM 677 C CA . ASP A 1 88 ? 8.677 2.179 -3.164 1.00 92.94 88 ASP A CA 1
ATOM 678 C C . ASP A 1 88 ? 8.988 0.853 -3.855 1.00 92.94 88 ASP A C 1
ATOM 680 O O . ASP A 1 88 ? 10.153 0.467 -3.907 1.00 92.94 88 ASP A O 1
ATOM 684 N N . VAL A 1 89 ? 7.988 0.243 -4.502 1.00 91.56 89 VAL A N 1
ATOM 685 C CA . VAL A 1 89 ? 8.172 -0.936 -5.367 1.00 91.56 89 VAL A CA 1
ATOM 686 C C . VAL A 1 89 ? 9.180 -0.635 -6.480 1.00 91.56 89 VAL A C 1
ATOM 688 O O . VAL A 1 89 ? 10.148 -1.367 -6.662 1.00 91.56 89 VAL A O 1
ATOM 691 N N . MET A 1 90 ? 9.010 0.480 -7.200 1.00 90.00 90 MET A N 1
ATOM 692 C CA . MET A 1 90 ? 9.935 0.868 -8.271 1.00 90.00 90 MET A CA 1
ATOM 693 C C . MET A 1 90 ? 11.357 1.096 -7.747 1.00 90.00 90 MET A C 1
ATOM 695 O O . MET A 1 90 ? 12.335 0.693 -8.375 1.00 90.00 90 MET A O 1
ATOM 699 N N . ARG A 1 91 ? 11.488 1.732 -6.578 1.00 90.94 91 ARG A N 1
ATOM 700 C CA . ARG A 1 91 ? 12.785 1.960 -5.935 1.00 90.94 91 ARG A CA 1
ATOM 701 C C . ARG A 1 91 ? 13.466 0.646 -5.569 1.00 90.94 91 ARG A C 1
ATOM 703 O O . ARG A 1 91 ? 14.679 0.547 -5.735 1.00 90.94 91 ARG A O 1
ATOM 710 N N . ASP A 1 92 ? 12.710 -0.323 -5.070 1.00 88.88 92 ASP A N 1
ATOM 711 C CA . ASP A 1 92 ? 13.218 -1.647 -4.724 1.00 88.88 92 ASP A CA 1
ATOM 712 C C . ASP A 1 92 ? 13.734 -2.386 -5.965 1.00 88.88 92 ASP A C 1
ATOM 714 O O . ASP A 1 92 ? 14.886 -2.817 -6.003 1.00 88.88 92 ASP A O 1
ATOM 718 N N . VAL A 1 93 ? 12.951 -2.390 -7.047 1.00 86.75 93 VAL A N 1
ATOM 719 C CA . VAL A 1 93 ? 13.363 -2.966 -8.337 1.00 86.75 93 VAL A CA 1
ATOM 720 C C . VAL A 1 93 ? 14.639 -2.304 -8.859 1.00 86.75 93 VAL A C 1
ATOM 722 O O . VAL A 1 93 ? 15.574 -2.997 -9.255 1.00 86.75 93 VAL A O 1
ATOM 725 N N . MET A 1 94 ? 14.727 -0.972 -8.818 1.00 85.69 94 MET A N 1
ATOM 726 C CA . MET A 1 94 ? 15.931 -0.250 -9.244 1.00 85.69 94 MET A CA 1
ATOM 727 C C . MET A 1 94 ? 17.157 -0.569 -8.380 1.00 85.69 94 MET A C 1
ATOM 729 O O . MET A 1 94 ? 18.277 -0.562 -8.889 1.00 85.69 94 MET A O 1
ATOM 733 N N . ARG A 1 95 ? 16.982 -0.824 -7.079 1.00 83.75 95 ARG A N 1
ATOM 734 C CA . ARG A 1 95 ? 18.083 -1.221 -6.187 1.00 83.75 95 ARG A CA 1
ATOM 735 C C . ARG A 1 95 ? 18.586 -2.615 -6.525 1.00 83.75 95 ARG A C 1
ATOM 737 O O . ARG A 1 95 ? 19.791 -2.798 -6.658 1.00 83.75 95 ARG A O 1
ATOM 744 N N . THR A 1 96 ? 17.675 -3.560 -6.718 1.00 77.44 96 THR A N 1
ATOM 745 C CA . THR A 1 96 ? 18.024 -4.938 -7.073 1.00 77.44 96 THR A CA 1
ATOM 746 C C . THR A 1 96 ? 18.667 -5.004 -8.456 1.00 77.44 96 THR A C 1
ATOM 748 O O . THR A 1 96 ? 19.710 -5.632 -8.617 1.00 77.44 96 THR A O 1
ATOM 751 N N . ALA A 1 97 ? 18.135 -4.266 -9.436 1.00 74.00 97 ALA A N 1
ATOM 752 C CA . ALA A 1 97 ? 18.715 -4.184 -10.774 1.00 74.00 97 ALA A CA 1
ATOM 753 C C . ALA A 1 97 ? 20.160 -3.659 -10.748 1.00 74.00 97 ALA A C 1
ATOM 755 O O . ALA A 1 97 ? 21.009 -4.211 -11.428 1.00 74.00 97 ALA A O 1
ATOM 756 N N . LYS A 1 98 ? 20.493 -2.668 -9.912 1.00 66.19 98 LYS A N 1
ATOM 757 C CA . LYS A 1 98 ? 21.882 -2.186 -9.777 1.00 66.19 98 LYS A CA 1
ATOM 758 C C . LYS A 1 98 ? 22.868 -3.244 -9.276 1.00 66.19 98 LYS A C 1
ATOM 760 O O . LYS A 1 98 ? 24.052 -3.115 -9.551 1.00 66.19 98 LYS A O 1
ATOM 765 N N . HIS A 1 99 ? 22.402 -4.245 -8.532 1.00 61.50 99 HIS A N 1
ATOM 766 C CA . HIS A 1 99 ? 23.251 -5.326 -8.030 1.00 61.50 99 HIS A CA 1
ATOM 767 C C . HIS A 1 99 ? 23.330 -6.531 -8.974 1.00 61.50 99 HIS A C 1
ATOM 769 O O . HIS A 1 99 ? 24.265 -7.317 -8.857 1.00 61.50 99 HIS A O 1
ATOM 775 N N . CYS A 1 100 ? 22.381 -6.679 -9.901 1.00 56.69 100 CYS A N 1
ATOM 776 C CA . CYS A 1 100 ? 22.358 -7.775 -10.873 1.00 56.69 100 CYS A CA 1
ATOM 777 C C . CYS A 1 100 ? 22.762 -7.353 -12.291 1.00 56.69 100 CYS A C 1
ATOM 779 O O . CYS A 1 100 ? 23.010 -8.218 -13.126 1.00 56.69 100 CYS A O 1
ATOM 781 N N . LEU A 1 101 ? 22.816 -6.052 -12.580 1.00 55.19 101 LEU A N 1
ATOM 782 C CA . LEU A 1 101 ? 23.388 -5.536 -13.815 1.00 55.19 101 LEU A CA 1
ATOM 783 C C . LEU A 1 101 ? 24.906 -5.472 -13.626 1.00 55.19 101 LEU A C 1
ATOM 785 O O . LEU A 1 101 ? 25.358 -4.699 -12.774 1.00 55.19 101 LEU A O 1
ATOM 789 N N . PRO A 1 102 ? 25.691 -6.273 -14.364 1.00 56.66 102 PRO A N 1
ATOM 790 C CA . PRO A 1 102 ? 27.135 -6.136 -14.327 1.00 56.66 102 PRO A CA 1
ATOM 791 C C . PRO A 1 102 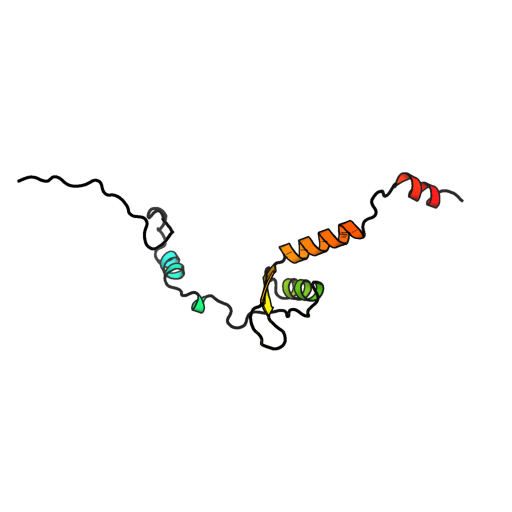? 27.499 -4.699 -14.722 1.00 56.66 102 PRO A C 1
ATOM 793 O O . PRO A 1 102 ? 26.998 -4.154 -15.711 1.00 56.66 102 PRO A O 1
ATOM 796 N N . ALA A 1 103 ? 28.344 -4.063 -13.907 1.00 62.06 103 ALA A N 1
ATOM 797 C CA . ALA A 1 103 ? 29.176 -2.986 -14.417 1.00 62.06 103 ALA A CA 1
ATOM 798 C C . ALA A 1 103 ? 30.001 -3.588 -15.569 1.00 62.06 103 ALA A C 1
ATOM 800 O O . ALA A 1 103 ? 30.368 -4.753 -15.506 1.00 62.06 103 ALA A O 1
ATOM 801 N N . GLU A 1 104 ? 30.189 -2.840 -16.649 1.00 55.19 104 GLU A N 1
ATOM 802 C CA . GLU A 1 104 ? 30.883 -3.286 -17.862 1.00 55.19 104 GLU A CA 1
ATOM 803 C C . GLU A 1 104 ? 30.306 -4.513 -18.603 1.00 55.19 104 GLU A C 1
ATOM 805 O O . GLU A 1 104 ? 30.917 -5.572 -18.690 1.00 55.19 104 GLU A O 1
ATOM 810 N N . ASN A 1 105 ? 29.217 -4.321 -19.354 1.00 53.97 105 ASN A N 1
ATOM 811 C CA . ASN A 1 105 ? 29.140 -5.051 -20.622 1.00 53.97 105 ASN A CA 1
ATOM 812 C C . ASN A 1 105 ? 30.160 -4.419 -21.571 1.00 53.97 105 ASN A C 1
ATOM 814 O O . ASN A 1 105 ? 29.879 -3.406 -22.221 1.00 53.97 105 ASN A O 1
ATOM 818 N N . ASN A 1 106 ? 31.351 -5.007 -21.6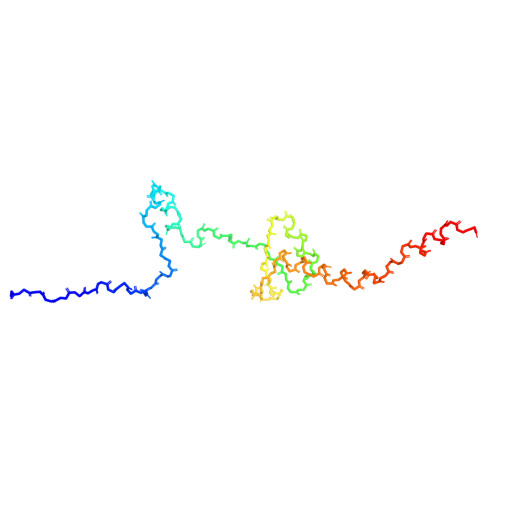52 1.00 58.00 106 ASN A N 1
ATOM 819 C CA . ASN A 1 106 ? 32.271 -4.755 -22.749 1.00 58.00 106 ASN A CA 1
ATOM 820 C C . ASN A 1 106 ? 31.685 -5.453 -23.991 1.00 58.00 106 ASN A C 1
ATOM 822 O O . ASN A 1 106 ? 32.139 -6.516 -24.397 1.00 58.00 106 ASN A O 1
ATOM 826 N N . PHE A 1 107 ? 30.638 -4.855 -24.574 1.00 54.78 107 PHE A N 1
ATOM 827 C CA . PHE A 1 107 ? 29.883 -5.365 -25.733 1.00 54.78 107 PHE A CA 1
ATOM 828 C C . PHE A 1 107 ? 30.779 -5.772 -26.917 1.00 54.78 107 PHE A C 1
ATOM 830 O O . PHE A 1 107 ? 30.384 -6.579 -27.754 1.00 54.78 107 PHE A O 1
ATOM 837 N N . SER A 1 108 ? 31.988 -5.215 -26.986 1.00 58.56 108 SER A N 1
ATOM 838 C CA . SER A 1 108 ? 33.007 -5.546 -27.980 1.00 58.56 108 SER A CA 1
ATOM 839 C C . SER A 1 108 ? 33.666 -6.915 -27.755 1.00 58.56 108 SER A C 1
ATOM 841 O O . SER A 1 108 ? 34.073 -7.543 -28.726 1.00 58.56 108 SER A O 1
ATOM 843 N N . GLN A 1 109 ? 33.783 -7.376 -26.505 1.00 58.78 109 GLN A N 1
ATOM 844 C CA . GLN A 1 109 ? 34.405 -8.657 -26.150 1.00 58.78 109 GLN A CA 1
ATOM 845 C C . GLN A 1 109 ? 33.422 -9.818 -26.369 1.00 58.78 109 GLN A C 1
ATOM 847 O O . GLN A 1 109 ? 33.769 -10.789 -27.031 1.00 58.78 109 GLN A O 1
ATOM 852 N N . ASP A 1 110 ? 32.165 -9.651 -25.940 1.00 58.34 110 ASP A N 1
ATOM 853 C CA . ASP A 1 110 ? 31.119 -10.680 -26.071 1.00 58.34 110 ASP A CA 1
ATOM 854 C C . ASP A 1 110 ? 30.789 -11.009 -27.541 1.00 58.34 110 ASP A C 1
ATOM 856 O O . ASP A 1 110 ? 30.401 -12.129 -27.867 1.00 58.34 110 ASP A O 1
ATOM 860 N N . MET A 1 111 ? 30.968 -10.048 -28.457 1.00 50.78 111 MET A N 1
ATOM 861 C CA . MET A 1 111 ? 30.798 -10.270 -29.901 1.00 50.78 111 MET A CA 1
ATOM 862 C C . MET A 1 111 ? 31.991 -10.976 -30.556 1.00 50.78 111 MET A C 1
ATOM 864 O O . MET A 1 111 ? 31.816 -11.613 -31.595 1.00 50.78 111 MET A O 1
ATOM 868 N N . ALA A 1 112 ? 33.190 -10.881 -29.975 1.00 60.00 112 ALA A N 1
ATOM 869 C CA . ALA A 1 112 ? 34.367 -11.583 -30.482 1.00 60.00 112 ALA A CA 1
ATOM 870 C C . ALA A 1 112 ? 34.279 -13.092 -30.201 1.00 60.00 112 ALA A C 1
ATOM 872 O O . ALA A 1 112 ? 34.633 -13.888 -31.069 1.00 60.00 112 ALA A O 1
ATOM 873 N N . ASP A 1 113 ? 33.713 -13.479 -29.056 1.00 57.50 113 ASP A N 1
ATOM 874 C CA . ASP A 1 113 ? 33.556 -14.884 -28.654 1.00 57.50 113 ASP A CA 1
ATOM 875 C C . ASP A 1 113 ? 32.432 -15.617 -29.415 1.00 57.50 113 ASP A C 1
ATOM 877 O O . ASP A 1 113 ? 32.415 -16.843 -29.468 1.00 57.50 113 ASP A O 1
ATOM 881 N N . ILE A 1 114 ? 31.504 -14.882 -30.043 1.00 57.56 114 ILE A N 1
ATOM 882 C CA . ILE A 1 114 ? 30.431 -15.448 -30.886 1.00 57.56 114 ILE A CA 1
ATOM 883 C C . ILE A 1 114 ? 30.879 -15.612 -32.351 1.00 57.56 114 ILE A C 1
ATOM 885 O O . ILE A 1 114 ? 30.332 -16.442 -33.077 1.00 57.56 114 ILE A O 1
ATOM 889 N N . VAL A 1 115 ? 31.853 -14.816 -32.808 1.00 61.03 115 VAL A N 1
ATOM 890 C CA . VAL A 1 115 ? 32.321 -14.793 -34.210 1.00 61.03 115 VAL A CA 1
ATOM 891 C C . VAL A 1 115 ? 33.649 -15.543 -34.407 1.00 61.03 115 VAL A C 1
ATOM 893 O O . VAL A 1 115 ? 34.020 -15.828 -35.547 1.00 61.03 115 VAL A O 1
ATOM 896 N N . ALA A 1 116 ? 34.358 -15.907 -33.336 1.00 54.81 116 ALA A N 1
ATOM 897 C CA . ALA A 1 116 ? 35.527 -16.780 -33.422 1.00 54.81 116 ALA A CA 1
ATOM 898 C C . ALA A 1 116 ? 35.104 -18.268 -33.524 1.00 54.81 116 ALA A C 1
ATOM 900 O O . ALA A 1 116 ? 34.238 -18.690 -32.758 1.00 54.81 116 ALA A O 1
ATOM 901 N N . PRO A 1 117 ? 35.665 -19.051 -34.468 1.00 59.12 117 PRO A N 1
ATOM 902 C CA . PRO A 1 117 ? 35.348 -20.473 -34.639 1.00 59.12 117 PRO A CA 1
ATOM 903 C C . PRO A 1 117 ? 35.878 -21.368 -33.512 1.00 59.12 117 PRO A C 1
ATOM 905 O O . PRO A 1 117 ? 36.936 -21.033 -32.929 1.00 59.12 117 PRO A O 1
#